Protein AF-X1VG31-F1 (afdb_monomer)

Solvent-accessible surface area (backbone atoms only — not comparable to full-atom values): 5768 Å² total; per-residue (Å²): 131,87,77,77,75,50,73,68,56,45,53,52,50,41,55,51,41,33,50,52,56,54,72,70,52,50,68,78,78,52,56,99,53,61,68,65,47,51,48,54,17,37,51,45,50,25,35,51,51,49,14,60,76,66,75,48,77,65,81,60,48,61,62,57,49,18,71,75,69,72,45,58,46,67,53,27,48,48,45,27,63,78,52,48,37,73,74,77,58,57,101,68,77,85,77,92,122

InterPro domains:
  IPR036915 Cyclin-like superfamily [SSF47954] (25-85)

Foldseek 3Di:
DLDDDDPVRCVVQLVVQLVVLVVPDDCVLVPPDDVLLLSLLSSVVSQVLVCVVSVHDRDDDLVNSCVVSVPDSVSSVCCNPVRVCVVQPDPDDDDPD

Organism: NCBI:txid412755

Secondary structure (DSSP, 8-state):
--PPPPHHHHHHHHHHHHHHHHHH--HHHHTTS-HHHHHHHHHHHHHHHHHHHTT---S--HHHHHHHH---HHHHHHHIIIIIHHHH--SS-----

Nearest PDB structures (foldseek):
  4mgr-assembly1_A  TM=4.764E-01  e=9.025E+00  Bacillus subtilis

Mean predicted aligned error: 5.04 Å

Radius of gyration: 13.25 Å; Cα contacts (8 Å, |Δi|>4): 79; chains: 1; bounding box: 31×25×35 Å

pLDDT: mean 90.44, std 14.76, range [41.56, 98.62]

Structure (mmCIF, N/CA/C/O backbone):
data_AF-X1VG31-F1
#
_entry.id   AF-X1VG31-F1
#
loop_
_atom_site.group_PDB
_atom_site.id
_atom_site.type_symbol
_atom_site.label_atom_id
_atom_site.label_alt_id
_atom_site.label_comp_id
_atom_site.label_asym_id
_atom_site.label_entity_id
_atom_site.label_seq_id
_atom_site.pdbx_PDB_ins_code
_atom_site.Cartn_x
_atom_site.Cartn_y
_atom_site.Cartn_z
_atom_site.occupancy
_atom_site.B_iso_or_equiv
_atom_site.auth_seq_id
_atom_site.auth_comp_id
_atom_site.auth_asym_id
_atom_site.auth_atom_id
_atom_site.pdbx_PDB_model_num
ATOM 1 N N . LEU A 1 1 ? -15.187 3.519 22.442 1.00 41.56 1 LEU A N 1
ATOM 2 C CA . LEU A 1 1 ? -15.814 2.474 21.604 1.00 41.56 1 LEU A CA 1
ATOM 3 C C . LEU A 1 1 ? -15.093 2.520 20.265 1.00 41.56 1 LEU A C 1
ATOM 5 O O . LEU A 1 1 ? -15.106 3.576 19.652 1.00 41.56 1 LEU A O 1
ATOM 9 N N . ASN A 1 2 ? -14.372 1.463 19.879 1.00 50.81 2 ASN A N 1
ATOM 10 C CA . ASN A 1 2 ? -13.737 1.415 18.559 1.00 50.81 2 ASN A CA 1
ATOM 11 C C . ASN A 1 2 ? -14.834 1.118 17.535 1.00 50.81 2 ASN A C 1
ATOM 13 O O . ASN A 1 2 ? -15.267 -0.028 17.414 1.00 50.81 2 ASN A O 1
ATOM 17 N N . GLU A 1 3 ? -15.327 2.148 16.853 1.00 59.41 3 GLU A N 1
ATOM 18 C CA . GLU A 1 3 ? -16.229 1.962 15.720 1.00 59.41 3 GLU A CA 1
ATOM 19 C C . GLU A 1 3 ? -15.450 1.303 14.581 1.00 59.41 3 GLU A C 1
ATOM 21 O O . GLU A 1 3 ? -14.420 1.801 14.127 1.00 59.41 3 GLU A O 1
ATOM 26 N N . THR A 1 4 ? -15.921 0.133 14.152 1.00 66.12 4 THR A N 1
ATOM 27 C CA . THR A 1 4 ? -15.396 -0.518 12.952 1.00 66.12 4 THR A CA 1
ATOM 28 C C . THR A 1 4 ? -15.820 0.326 11.757 1.00 66.12 4 THR A C 1
ATOM 30 O O . THR A 1 4 ? -17.008 0.594 11.590 1.00 66.12 4 THR A O 1
ATOM 33 N N . ILE A 1 5 ? -14.861 0.762 10.942 1.00 80.19 5 ILE A N 1
ATOM 34 C CA . ILE A 1 5 ? -15.160 1.535 9.734 1.00 80.19 5 ILE A CA 1
ATOM 35 C C . ILE A 1 5 ? -16.023 0.704 8.779 1.00 80.19 5 ILE A C 1
ATOM 37 O O . ILE A 1 5 ? -15.711 -0.452 8.487 1.00 80.19 5 ILE A O 1
ATOM 41 N N . GLY A 1 6 ? -17.114 1.295 8.293 1.00 88.00 6 GLY A N 1
ATOM 42 C CA . GLY A 1 6 ? -17.954 0.669 7.276 1.00 88.00 6 GLY A CA 1
ATOM 43 C C . GLY A 1 6 ? -17.194 0.466 5.963 1.00 88.00 6 GLY A C 1
ATOM 44 O O . GLY A 1 6 ? -16.189 1.129 5.701 1.00 88.00 6 GLY A O 1
ATOM 45 N N . GLU A 1 7 ? -17.684 -0.432 5.107 1.00 90.31 7 GLU A N 1
ATOM 46 C CA . GLU A 1 7 ? -17.031 -0.778 3.835 1.00 90.31 7 GLU A CA 1
ATOM 47 C C . GLU A 1 7 ? -16.780 0.451 2.940 1.00 90.31 7 GLU A C 1
ATOM 49 O O . GLU A 1 7 ? -15.683 0.629 2.406 1.00 90.31 7 GLU A O 1
ATOM 54 N N . GLU A 1 8 ? -17.770 1.335 2.809 1.00 93.81 8 GLU A N 1
ATOM 55 C CA . GLU A 1 8 ? -17.656 2.545 1.985 1.00 93.81 8 GLU A CA 1
ATOM 56 C C . GLU A 1 8 ? -16.674 3.567 2.570 1.00 93.81 8 GLU A C 1
ATOM 58 O O . GLU A 1 8 ? -15.887 4.182 1.841 1.00 93.81 8 GLU A O 1
ATOM 63 N N . ASP A 1 9 ? -16.643 3.701 3.896 1.00 93.94 9 ASP A N 1
ATOM 64 C CA . ASP A 1 9 ? -15.665 4.551 4.569 1.00 93.94 9 ASP A CA 1
ATOM 65 C C . ASP A 1 9 ? -14.252 3.986 4.419 1.00 93.94 9 ASP A C 1
ATOM 67 O O . ASP A 1 9 ? -13.316 4.742 4.149 1.00 93.94 9 ASP A O 1
ATOM 71 N N . TYR A 1 10 ? -14.088 2.663 4.511 1.00 94.88 10 TYR A N 1
ATOM 72 C CA . TYR A 1 10 ? -12.817 1.997 4.241 1.00 94.88 10 TYR A CA 1
ATOM 73 C C . TYR A 1 10 ? -12.337 2.273 2.814 1.00 94.88 10 TYR A C 1
ATOM 75 O O . TYR A 1 10 ? -11.213 2.745 2.636 1.00 94.88 10 TYR A O 1
ATOM 83 N N . LYS A 1 11 ? -13.187 2.074 1.797 1.00 96.25 11 LYS A N 1
ATOM 84 C CA . LYS A 1 11 ? -12.848 2.356 0.389 1.00 96.25 11 LYS A CA 1
ATOM 85 C C . LYS A 1 11 ? -12.425 3.811 0.187 1.00 96.25 11 LYS A C 1
ATOM 87 O O . LYS A 1 11 ? -11.400 4.076 -0.457 1.00 96.25 11 LYS A O 1
ATOM 92 N N . ARG A 1 12 ? -13.181 4.761 0.750 1.00 97.44 12 ARG A N 1
ATOM 93 C CA . ARG A 1 12 ? -12.888 6.201 0.657 1.00 97.44 12 ARG A CA 1
ATOM 94 C C . ARG A 1 12 ? -11.557 6.540 1.324 1.00 97.44 12 ARG A C 1
ATOM 96 O O . ARG A 1 12 ? -10.721 7.212 0.714 1.00 97.44 12 ARG A O 1
ATOM 103 N N . ASN A 1 13 ? -11.336 6.047 2.540 1.00 96.69 13 ASN A N 1
ATOM 104 C CA . ASN A 1 13 ? -10.112 6.286 3.300 1.00 96.69 13 ASN A CA 1
ATOM 105 C C . ASN A 1 13 ? -8.892 5.642 2.633 1.00 96.69 13 ASN A C 1
ATOM 107 O O . ASN A 1 13 ? -7.858 6.298 2.509 1.00 96.69 13 ASN A O 1
ATOM 111 N N . LEU A 1 14 ? -9.017 4.412 2.128 1.00 97.62 14 LEU A N 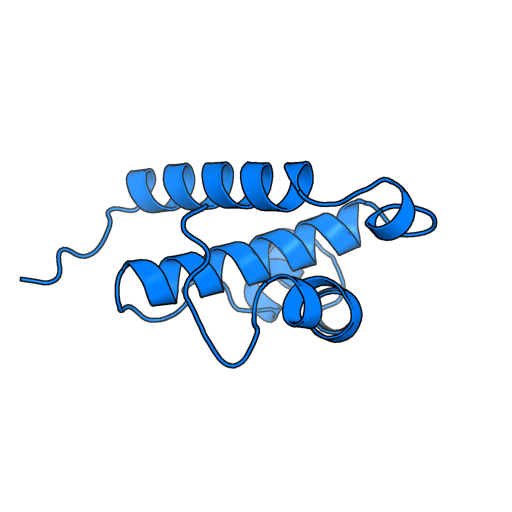1
ATOM 112 C CA . LEU A 1 14 ? -7.950 3.706 1.415 1.00 97.62 14 LEU A CA 1
ATOM 113 C C . LEU A 1 14 ? -7.550 4.456 0.148 1.00 97.62 14 LEU A C 1
ATOM 115 O O . LEU A 1 14 ? -6.367 4.730 -0.062 1.00 97.62 14 LEU A O 1
ATOM 119 N N . THR A 1 15 ? -8.531 4.865 -0.656 1.00 98.06 15 THR A N 1
ATOM 120 C CA . THR A 1 15 ? -8.293 5.638 -1.883 1.00 98.06 15 THR A CA 1
ATOM 121 C C . THR A 1 15 ? -7.627 6.977 -1.574 1.00 98.06 15 THR A C 1
ATOM 123 O O . THR A 1 15 ? -6.652 7.360 -2.227 1.00 98.06 15 THR A O 1
ATOM 126 N N . SER A 1 16 ? -8.119 7.686 -0.554 1.00 98.25 16 SER A N 1
ATOM 127 C CA . SER A 1 16 ? -7.540 8.952 -0.098 1.00 98.25 16 SER A CA 1
ATOM 128 C C . SER A 1 16 ? -6.089 8.772 0.359 1.00 98.25 16 SER A C 1
ATOM 130 O O . SER A 1 16 ? -5.197 9.480 -0.113 1.00 98.25 16 SER A O 1
ATOM 132 N N . LYS A 1 17 ? -5.814 7.765 1.197 1.00 97.75 17 LYS A N 1
ATOM 133 C CA . LYS A 1 17 ? -4.469 7.470 1.706 1.00 97.75 17 LYS A CA 1
ATOM 134 C C . LYS A 1 17 ? -3.506 7.085 0.580 1.00 97.75 17 LYS A C 1
ATOM 136 O O . LYS A 1 17 ? -2.394 7.603 0.548 1.00 97.75 17 LYS A O 1
ATOM 141 N N . CYS A 1 18 ? -3.944 6.281 -0.394 1.00 98.44 18 CYS A N 1
ATOM 142 C CA . CYS A 1 18 ? -3.148 5.959 -1.584 1.00 98.44 18 CYS A CA 1
ATOM 143 C C . CYS A 1 18 ? -2.732 7.222 -2.351 1.00 98.44 18 CYS A C 1
ATOM 145 O O . CYS A 1 18 ? -1.563 7.370 -2.705 1.00 98.44 18 CYS A O 1
ATOM 147 N N . ARG A 1 19 ? -3.663 8.161 -2.576 1.00 98.12 19 ARG A N 1
ATOM 148 C CA . ARG A 1 19 ? -3.364 9.439 -3.246 1.00 98.12 19 ARG A CA 1
ATOM 149 C C . ARG A 1 19 ? -2.370 10.278 -2.449 1.00 98.12 19 ARG A C 1
ATOM 151 O O . ARG A 1 19 ? -1.436 10.809 -3.042 1.00 98.12 19 ARG A O 1
ATOM 158 N N . LYS A 1 20 ? -2.535 10.368 -1.125 1.00 97.88 20 LYS A N 1
ATOM 159 C CA . LYS A 1 20 ? -1.601 11.094 -0.249 1.00 97.88 20 LYS A CA 1
ATOM 160 C C . LYS A 1 20 ? -0.188 10.505 -0.315 1.00 97.88 20 LYS A C 1
ATOM 162 O O . LYS A 1 20 ? 0.759 11.256 -0.521 1.00 97.88 20 LYS A O 1
ATOM 167 N N . ILE A 1 21 ? -0.059 9.178 -0.208 1.00 97.75 21 ILE A N 1
ATOM 168 C CA . ILE A 1 21 ? 1.224 8.465 -0.333 1.00 97.75 21 ILE A CA 1
ATOM 169 C C . ILE A 1 21 ? 1.848 8.742 -1.696 1.00 97.75 21 ILE A C 1
ATOM 171 O O . ILE A 1 21 ? 3.003 9.138 -1.771 1.00 97.75 21 ILE A O 1
ATOM 175 N N . LEU A 1 22 ? 1.095 8.564 -2.787 1.00 96.44 22 LEU A N 1
ATOM 176 C CA . LEU A 1 22 ? 1.623 8.826 -4.123 1.00 96.44 22 LEU A CA 1
ATOM 177 C C . LEU A 1 22 ? 2.106 10.270 -4.226 1.00 96.44 22 LEU A C 1
ATOM 179 O O . LEU A 1 22 ? 3.248 10.482 -4.619 1.00 96.44 22 LEU A O 1
ATOM 183 N N . ASN A 1 23 ? 1.296 11.250 -3.822 1.00 96.12 23 ASN A N 1
ATOM 184 C CA . ASN A 1 23 ? 1.627 12.673 -3.910 1.00 96.12 23 ASN A CA 1
ATOM 185 C C . ASN A 1 23 ? 2.875 13.075 -3.113 1.00 96.12 23 ASN A C 1
ATOM 187 O O . ASN A 1 23 ? 3.555 14.007 -3.534 1.00 96.12 23 ASN A O 1
ATOM 191 N N . SER A 1 24 ? 3.222 12.372 -2.032 1.00 96.06 24 SER A N 1
ATOM 192 C CA . SER A 1 24 ? 4.462 12.640 -1.293 1.00 96.06 24 SER A CA 1
ATOM 193 C C . SER A 1 24 ? 5.710 12.005 -1.926 1.00 96.06 24 SER A C 1
ATOM 195 O O . SER A 1 24 ? 6.831 12.418 -1.630 1.00 96.06 24 SER A O 1
ATOM 197 N N . LEU A 1 25 ? 5.559 11.046 -2.849 1.00 95.31 25 LEU A N 1
ATOM 198 C CA . LEU A 1 25 ? 6.685 10.462 -3.583 1.00 95.31 25 LEU A CA 1
ATOM 199 C C . LEU A 1 25 ? 7.212 11.418 -4.663 1.00 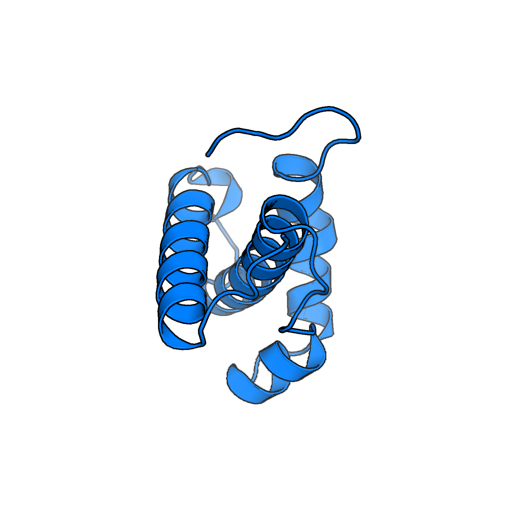95.31 25 LEU A C 1
ATOM 201 O O . LEU A 1 25 ? 6.537 11.686 -5.660 1.00 95.31 25 LEU A O 1
ATOM 205 N N . THR A 1 26 ? 8.466 11.847 -4.514 1.00 95.31 26 THR A N 1
ATOM 206 C CA . THR A 1 26 ? 9.211 12.615 -5.532 1.00 95.31 26 THR A CA 1
ATOM 207 C C . THR A 1 26 ? 9.443 11.834 -6.838 1.00 95.31 26 THR A C 1
ATOM 209 O O . THR A 1 26 ? 9.317 10.608 -6.893 1.00 95.31 26 THR A O 1
ATOM 212 N N . LYS A 1 27 ? 9.873 12.534 -7.902 1.00 93.56 27 LYS A N 1
ATOM 213 C CA . LYS A 1 27 ? 10.266 11.907 -9.181 1.00 93.56 27 LYS A CA 1
ATOM 214 C C . LYS A 1 27 ? 11.323 10.812 -9.005 1.00 93.56 27 LYS A C 1
ATOM 216 O O . LYS A 1 27 ? 11.244 9.800 -9.689 1.00 93.56 27 LYS A O 1
ATOM 221 N N . TRP A 1 28 ? 12.265 10.980 -8.077 1.00 93.12 28 TRP A N 1
ATOM 222 C CA . TRP A 1 28 ? 13.313 9.990 -7.807 1.00 93.12 28 TRP A CA 1
ATOM 223 C C . TRP A 1 28 ? 12.746 8.675 -7.246 1.00 93.12 28 TRP A C 1
ATOM 225 O O . TRP A 1 28 ? 13.121 7.589 -7.689 1.00 93.12 28 TRP A O 1
ATOM 235 N N . HIS A 1 29 ? 11.763 8.761 -6.344 1.00 94.12 29 HIS A N 1
ATOM 236 C CA . HIS A 1 29 ? 11.081 7.583 -5.802 1.00 94.12 29 HIS A CA 1
ATOM 237 C C . HIS A 1 29 ? 10.256 6.830 -6.853 1.00 94.12 29 HIS A C 1
ATOM 239 O O . HIS A 1 29 ? 10.057 5.626 -6.725 1.00 94.12 29 HIS A O 1
ATOM 245 N N . ARG A 1 30 ? 9.752 7.529 -7.879 1.00 92.62 30 ARG A N 1
ATOM 246 C CA . ARG A 1 30 ? 8.900 6.944 -8.929 1.00 92.62 30 ARG A CA 1
ATOM 247 C C . ARG A 1 30 ? 9.680 6.510 -10.176 1.00 92.62 30 ARG A C 1
ATOM 249 O O . ARG A 1 30 ? 9.252 5.598 -10.874 1.00 92.62 30 ARG A O 1
ATOM 256 N N . GLY A 1 31 ? 10.804 7.162 -10.468 1.00 92.06 31 GLY A N 1
ATOM 257 C CA . GLY A 1 31 ? 11.588 6.955 -11.685 1.00 92.06 31 GLY A CA 1
ATOM 258 C C . GLY A 1 31 ? 12.104 5.522 -11.821 1.00 92.06 31 GLY A C 1
ATOM 259 O O . GLY A 1 31 ? 12.473 4.898 -10.827 1.00 92.06 31 GLY A O 1
ATOM 260 N N . GLY A 1 32 ? 12.093 4.999 -13.052 1.00 91.50 32 GLY A N 1
ATOM 261 C CA . GLY A 1 32 ? 12.606 3.665 -13.397 1.00 91.50 32 GLY A CA 1
ATOM 262 C C . GLY A 1 32 ? 11.792 2.479 -12.864 1.00 91.50 32 GLY A C 1
ATOM 263 O O . GLY A 1 32 ? 12.182 1.336 -13.082 1.00 91.50 32 GLY A O 1
ATOM 264 N N . ARG A 1 33 ? 10.672 2.720 -12.171 1.00 91.81 33 ARG A N 1
ATOM 265 C CA . ARG A 1 33 ? 9.838 1.673 -11.565 1.00 91.81 33 ARG A CA 1
ATOM 266 C C . ARG A 1 33 ? 8.570 1.452 -12.368 1.00 91.81 33 ARG A C 1
ATOM 268 O O . ARG A 1 33 ? 7.996 2.390 -12.918 1.00 91.81 33 ARG A O 1
ATOM 275 N N . ASN A 1 34 ? 8.100 0.210 -12.387 1.00 95.56 34 ASN A N 1
ATOM 276 C CA . ASN A 1 34 ? 6.815 -0.103 -12.991 1.00 95.56 34 ASN A CA 1
ATOM 277 C C . ASN A 1 34 ? 5.685 0.544 -12.152 1.00 95.56 34 ASN A C 1
ATOM 279 O O . ASN A 1 34 ? 5.560 0.233 -10.962 1.00 95.56 34 ASN A O 1
ATOM 283 N N . PRO A 1 35 ? 4.845 1.416 -12.743 1.00 95.56 35 PRO A N 1
ATOM 284 C CA . PRO A 1 35 ? 3.812 2.144 -12.005 1.00 95.56 35 PRO A CA 1
ATOM 285 C C . PRO A 1 35 ? 2.739 1.226 -11.399 1.00 95.56 35 PRO A C 1
ATOM 287 O O . PRO A 1 35 ? 2.175 1.558 -10.354 1.00 95.56 35 PRO A O 1
ATOM 290 N N . PHE A 1 36 ? 2.480 0.057 -11.993 1.00 96.81 36 PHE A N 1
ATOM 291 C CA . PHE A 1 36 ? 1.534 -0.919 -11.453 1.00 96.81 36 PHE A CA 1
ATOM 292 C C . PHE A 1 36 ? 2.083 -1.568 -10.185 1.00 96.81 36 PHE A C 1
AT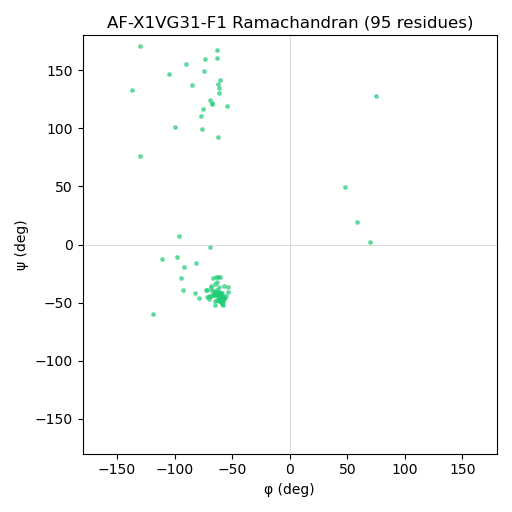OM 294 O O . PHE A 1 36 ? 1.390 -1.590 -9.170 1.00 96.81 36 PHE A O 1
ATOM 301 N N . ILE A 1 37 ? 3.349 -2.004 -10.201 1.00 97.44 37 ILE A N 1
ATOM 302 C CA . ILE A 1 37 ? 4.003 -2.581 -9.015 1.00 97.44 37 ILE A CA 1
ATOM 303 C C . ILE A 1 37 ? 4.035 -1.558 -7.875 1.00 97.44 37 ILE A C 1
ATOM 305 O O . ILE A 1 37 ? 3.669 -1.883 -6.743 1.00 97.44 37 ILE A O 1
ATOM 309 N N . LEU A 1 38 ? 4.390 -0.304 -8.183 1.00 97.56 38 LEU A N 1
ATOM 310 C CA . LEU A 1 38 ? 4.352 0.785 -7.209 1.00 97.56 38 LEU A CA 1
ATOM 311 C C . LEU A 1 38 ? 2.943 0.972 -6.630 1.00 97.56 38 LEU A C 1
ATOM 313 O O . LEU A 1 38 ? 2.797 1.075 -5.416 1.00 97.56 38 LEU A O 1
ATOM 317 N N . THR A 1 39 ? 1.908 0.957 -7.470 1.00 97.19 39 THR A N 1
ATOM 318 C CA . THR A 1 39 ? 0.510 1.069 -7.024 1.00 97.19 39 THR A CA 1
ATOM 319 C C . THR A 1 39 ? 0.115 -0.078 -6.092 1.00 97.19 39 THR A C 1
ATOM 321 O O . THR A 1 39 ? -0.437 0.176 -5.023 1.00 97.19 39 THR A O 1
ATOM 324 N N . GLY A 1 40 ? 0.445 -1.328 -6.432 1.00 98.31 40 GLY A N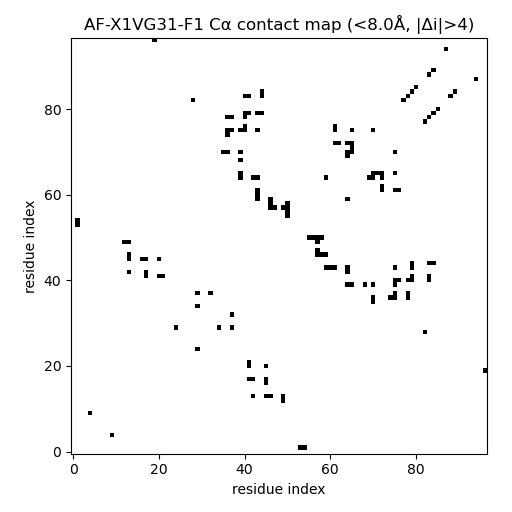 1
ATOM 325 C CA . GLY A 1 40 ? 0.169 -2.486 -5.572 1.00 98.31 40 GLY A CA 1
ATOM 326 C C . GLY A 1 40 ? 0.835 -2.368 -4.197 1.00 98.31 40 GLY A C 1
ATOM 327 O O . GLY A 1 40 ? 0.208 -2.625 -3.168 1.00 98.31 40 GLY A O 1
ATOM 328 N N . ALA A 1 41 ? 2.083 -1.897 -4.159 1.00 98.38 41 ALA A N 1
ATOM 329 C CA . ALA A 1 41 ? 2.794 -1.644 -2.908 1.00 98.38 41 ALA A CA 1
ATOM 330 C C . ALA A 1 41 ? 2.200 -0.467 -2.109 1.00 98.38 41 ALA A C 1
ATOM 332 O O . ALA A 1 41 ? 2.138 -0.533 -0.879 1.00 98.38 41 ALA A O 1
ATOM 333 N N . VAL A 1 42 ? 1.722 0.584 -2.783 1.00 98.50 42 VAL A N 1
ATOM 334 C CA . VAL A 1 42 ? 1.036 1.721 -2.145 1.00 98.50 42 VAL A CA 1
ATOM 335 C C . VAL A 1 42 ? -0.278 1.288 -1.502 1.00 98.50 42 VAL A C 1
ATOM 337 O O . VAL A 1 42 ? -0.532 1.6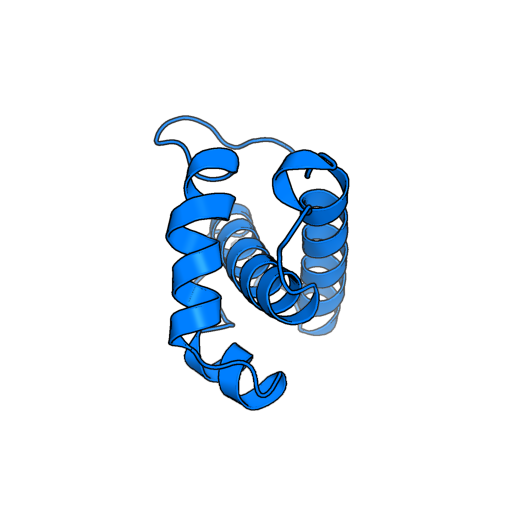84 -0.368 1.00 98.50 42 VAL A O 1
ATOM 340 N N . ILE A 1 43 ? -1.079 0.452 -2.171 1.00 98.62 43 ILE A N 1
ATOM 341 C CA . ILE A 1 43 ? -2.321 -0.098 -1.600 1.00 98.62 43 ILE A CA 1
ATOM 342 C C . ILE A 1 43 ? -2.008 -0.870 -0.314 1.00 98.62 43 ILE A C 1
ATOM 344 O O . ILE A 1 43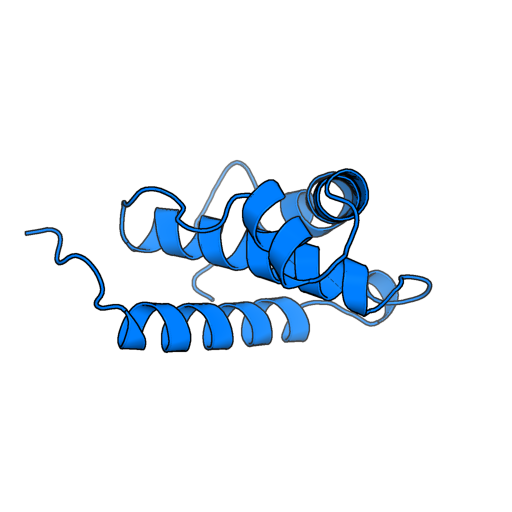 ? -2.663 -0.668 0.709 1.00 98.62 43 ILE A O 1
ATOM 348 N N . TYR A 1 44 ? -0.957 -1.696 -0.337 1.00 98.62 44 TYR A N 1
ATOM 349 C CA . TYR A 1 44 ? -0.525 -2.455 0.836 1.00 98.62 44 TYR A CA 1
ATOM 350 C C . TYR A 1 44 ? -0.070 -1.555 1.996 1.00 98.62 44 TYR A C 1
ATOM 352 O O . TYR A 1 44 ? -0.414 -1.806 3.152 1.00 98.62 44 TYR A O 1
ATOM 360 N N . LEU A 1 45 ? 0.688 -0.490 1.712 1.00 98.44 45 LEU A N 1
ATOM 361 C CA . LEU A 1 45 ? 1.079 0.490 2.729 1.00 98.44 45 LEU A CA 1
ATOM 362 C C . LEU A 1 45 ? -0.139 1.248 3.279 1.00 98.44 45 LEU A C 1
ATOM 364 O O . LEU A 1 45 ? -0.237 1.437 4.490 1.00 98.44 45 LEU A O 1
ATOM 368 N N . ALA A 1 46 ? -1.057 1.676 2.412 1.00 98.19 46 ALA A N 1
ATOM 369 C CA . ALA A 1 46 ? -2.241 2.432 2.801 1.00 98.19 46 ALA A CA 1
ATOM 370 C C . ALA A 1 46 ? -3.114 1.643 3.786 1.00 98.19 46 ALA A C 1
ATOM 372 O O . ALA A 1 46 ? -3.489 2.188 4.822 1.00 98.19 46 ALA A O 1
ATOM 373 N N . ASP A 1 47 ? -3.361 0.356 3.520 1.00 97.75 47 ASP A N 1
ATOM 374 C CA . ASP A 1 47 ? -4.107 -0.515 4.435 1.00 97.75 47 ASP A CA 1
ATOM 375 C C . ASP A 1 47 ? -3.414 -0.649 5.800 1.00 97.75 47 ASP A C 1
ATOM 377 O O . ASP A 1 47 ? -4.063 -0.533 6.836 1.00 97.75 47 ASP A O 1
ATOM 381 N N . LYS A 1 48 ? -2.079 -0.788 5.830 1.00 96.50 48 LYS A N 1
ATOM 382 C CA . LYS A 1 48 ? -1.313 -0.806 7.091 1.00 96.50 48 LYS A CA 1
ATOM 383 C C . LYS A 1 48 ? -1.405 0.493 7.883 1.00 96.50 48 LYS A C 1
ATOM 385 O O . LYS A 1 48 ? -1.428 0.451 9.110 1.00 96.50 48 LYS A O 1
ATOM 390 N N . LEU A 1 49 ? -1.381 1.642 7.213 1.00 96.12 49 LEU A N 1
ATOM 391 C CA . LEU A 1 49 ? -1.497 2.932 7.893 1.00 96.12 49 LEU A CA 1
ATOM 392 C C . LEU A 1 49 ? -2.903 3.109 8.464 1.00 96.12 49 LEU A C 1
ATOM 394 O O . LEU A 1 49 ? -3.037 3.442 9.637 1.00 96.12 49 LEU A O 1
ATOM 398 N N . LEU A 1 50 ? -3.937 2.773 7.691 1.00 95.12 50 LEU A N 1
ATOM 399 C CA . LEU A 1 50 ? -5.318 2.787 8.174 1.00 95.12 50 LEU A CA 1
ATOM 400 C C . LEU A 1 50 ? -5.530 1.822 9.339 1.00 95.12 50 LEU A C 1
ATOM 402 O O . LEU A 1 50 ? -6.206 2.161 10.305 1.00 95.12 50 LEU A O 1
ATOM 406 N N . SER A 1 51 ? -4.936 0.630 9.285 1.00 93.56 51 SER A N 1
ATOM 407 C CA . SER A 1 51 ? -5.064 -0.338 10.372 1.00 93.56 51 SER A CA 1
ATOM 408 C C . SER A 1 51 ? -4.487 0.215 11.682 1.00 93.56 51 SER A C 1
ATOM 410 O O . SER A 1 51 ? -5.057 0.004 12.747 1.00 93.56 51 SER A O 1
ATOM 412 N N . ARG A 1 52 ? -3.389 0.977 11.611 1.00 92.19 52 ARG A N 1
ATOM 413 C CA . ARG A 1 52 ? -2.804 1.669 12.770 1.00 92.19 52 ARG A CA 1
ATOM 414 C C . ARG A 1 52 ? -3.651 2.852 13.232 1.00 92.19 52 ARG A C 1
ATOM 416 O O . ARG A 1 52 ? -3.866 2.987 14.429 1.00 92.19 52 ARG A O 1
ATOM 423 N N . GLU A 1 53 ? -4.127 3.681 12.305 1.00 91.81 53 GLU A N 1
ATOM 424 C CA . GLU A 1 53 ? -4.950 4.868 12.596 1.00 91.81 53 GLU A CA 1
ATOM 425 C C . GLU A 1 53 ? -6.255 4.503 13.313 1.00 91.81 53 GLU A C 1
ATOM 427 O O . GLU A 1 53 ? -6.627 5.158 14.281 1.00 91.81 53 GLU A O 1
ATOM 432 N N . PHE A 1 54 ? -6.909 3.422 12.887 1.00 90.44 54 PHE A N 1
ATOM 433 C CA . PHE A 1 54 ? -8.173 2.951 13.461 1.00 90.44 54 PHE A CA 1
ATOM 434 C C . PHE A 1 54 ? -8.001 1.841 14.511 1.00 90.44 54 PHE A C 1
ATOM 436 O O . PHE A 1 54 ? -8.989 1.263 14.955 1.00 90.44 54 PHE A O 1
ATOM 443 N N . ASN A 1 55 ? -6.762 1.521 14.907 1.00 90.25 55 ASN A N 1
ATOM 444 C CA . ASN A 1 55 ? -6.435 0.452 15.860 1.00 90.25 55 ASN A CA 1
ATOM 445 C C . ASN A 1 55 ? -7.139 -0.890 15.549 1.00 90.25 55 ASN A C 1
ATOM 447 O O . ASN A 1 55 ? -7.772 -1.514 16.403 1.00 90.25 55 ASN A O 1
ATOM 451 N N . GLN A 1 56 ? -7.039 -1.320 14.292 1.00 90.69 56 GLN A N 1
ATOM 452 C CA . GLN A 1 56 ? -7.675 -2.517 13.747 1.00 90.69 56 GLN A CA 1
ATOM 453 C C . GLN A 1 56 ? -6.671 -3.398 12.993 1.00 90.69 56 GLN A C 1
ATOM 455 O O . GLN A 1 56 ? -5.526 -3.019 12.736 1.00 90.69 56 GLN A O 1
ATOM 460 N N . LYS A 1 57 ? -7.103 -4.604 12.615 1.00 92.12 57 LYS A N 1
ATOM 461 C CA . LYS A 1 57 ? -6.303 -5.493 11.763 1.00 92.12 57 LYS A CA 1
ATOM 462 C C . LYS A 1 57 ? -6.309 -4.994 10.316 1.00 92.12 57 LYS A C 1
ATOM 464 O O . LYS A 1 57 ? -7.283 -4.411 9.856 1.00 92.12 57 LYS A O 1
ATOM 469 N N . THR A 1 58 ? -5.219 -5.251 9.601 1.00 94.38 58 THR A N 1
ATOM 470 C CA . THR A 1 58 ? -5.137 -5.047 8.147 1.00 94.38 58 THR A CA 1
ATOM 471 C C . THR A 1 58 ? -6.143 -5.934 7.426 1.00 94.38 58 THR A C 1
ATOM 473 O O . THR A 1 58 ? -6.254 -7.116 7.767 1.00 94.38 58 THR A O 1
ATOM 476 N N . VAL A 1 59 ? -6.814 -5.394 6.411 1.00 94.94 59 VAL A N 1
ATOM 477 C CA . VAL A 1 59 ? -7.769 -6.136 5.575 1.00 94.94 59 VAL A CA 1
ATOM 478 C C . VAL A 1 59 ? -7.069 -6.712 4.343 1.00 94.94 59 VAL A C 1
ATOM 480 O O . VAL A 1 59 ? -7.322 -7.852 3.955 1.00 94.94 59 VAL A O 1
ATOM 483 N N . LEU A 1 60 ? -6.148 -5.956 3.740 1.00 97.12 60 LEU A N 1
ATOM 484 C CA . LEU A 1 60 ? -5.528 -6.293 2.462 1.00 97.12 60 LEU A CA 1
ATOM 485 C C . LEU A 1 60 ? -4.144 -6.909 2.662 1.00 97.12 60 LEU A C 1
ATOM 487 O O . LEU A 1 60 ? -3.132 -6.233 2.857 1.00 97.12 60 LEU A O 1
ATOM 491 N N . THR A 1 61 ? -4.086 -8.234 2.557 1.00 97.38 61 THR A N 1
ATOM 492 C CA . THR A 1 61 ? -2.816 -8.966 2.519 1.00 97.38 61 THR A CA 1
ATOM 493 C C . THR A 1 61 ? -2.118 -8.786 1.167 1.00 97.38 61 THR A C 1
ATOM 495 O O . THR A 1 61 ? -2.751 -8.476 0.157 1.00 97.38 61 THR A O 1
ATOM 498 N N . GLN A 1 62 ? -0.802 -9.034 1.112 1.00 97.94 62 GLN A N 1
ATOM 499 C CA . GLN A 1 62 ? -0.056 -9.010 -0.157 1.00 97.94 62 GLN A CA 1
ATOM 500 C C . GLN A 1 62 ? -0.653 -9.989 -1.179 1.00 97.94 62 GLN A C 1
ATOM 502 O O . GLN A 1 62 ? -0.725 -9.663 -2.361 1.00 97.94 62 GLN A O 1
ATOM 507 N N . LYS A 1 63 ? -1.141 -11.146 -0.709 1.00 98.25 63 LYS A N 1
ATOM 508 C CA . LYS A 1 63 ? -1.814 -12.156 -1.528 1.00 98.25 63 LYS A CA 1
ATOM 509 C C . LYS A 1 63 ? -3.131 -11.643 -2.117 1.00 98.25 63 LYS A C 1
ATOM 511 O O . LYS A 1 63 ? -3.315 -11.736 -3.325 1.00 98.25 63 LYS A O 1
ATOM 516 N N . LEU A 1 64 ? -3.998 -11.027 -1.306 1.00 98.38 64 LEU A N 1
ATOM 517 C CA . LEU A 1 64 ? -5.259 -10.446 -1.792 1.00 98.38 64 LEU A CA 1
ATOM 518 C C . LEU A 1 64 ? -5.016 -9.353 -2.841 1.00 98.38 64 LEU A C 1
ATOM 520 O O . LEU A 1 64 ? -5.688 -9.315 -3.870 1.00 98.38 64 LEU A O 1
ATOM 524 N N . ILE A 1 65 ? -4.018 -8.495 -2.615 1.00 98.44 65 ILE A N 1
ATOM 525 C CA . ILE A 1 65 ? -3.646 -7.453 -3.580 1.00 98.44 65 ILE A CA 1
ATOM 526 C C . ILE A 1 65 ? -3.082 -8.089 -4.853 1.00 98.44 65 ILE A C 1
ATOM 528 O O . ILE A 1 65 ? -3.449 -7.675 -5.950 1.00 98.44 65 ILE A O 1
ATOM 532 N N . SER A 1 66 ? -2.225 -9.104 -4.731 1.00 98.56 66 SER A N 1
ATOM 533 C CA . SER A 1 66 ? -1.673 -9.847 -5.868 1.00 98.56 66 SER A CA 1
ATOM 534 C C . SER A 1 66 ? -2.777 -10.459 -6.732 1.00 98.56 66 SER A C 1
ATOM 536 O O . SER A 1 66 ? -2.791 -10.264 -7.947 1.00 98.56 66 SER A O 1
ATOM 538 N N . ASP A 1 67 ? -3.758 -11.110 -6.110 1.00 98.50 67 ASP A N 1
ATOM 539 C CA . ASP A 1 67 ? -4.870 -11.750 -6.813 1.00 98.50 67 ASP A CA 1
ATOM 540 C C . ASP A 1 67 ? -5.768 -10.742 -7.537 1.00 98.50 67 ASP A C 1
ATOM 542 O O . ASP A 1 67 ? -6.175 -10.997 -8.679 1.00 98.50 67 ASP A O 1
ATOM 546 N N . ALA A 1 68 ? -6.028 -9.593 -6.906 1.00 97.69 68 ALA A N 1
ATOM 547 C CA . ALA A 1 68 ? -6.845 -8.519 -7.466 1.00 97.69 68 ALA A CA 1
ATOM 548 C C . ALA A 1 68 ? -6.135 -7.749 -8.593 1.00 97.69 68 ALA A C 1
ATOM 550 O O . ALA A 1 68 ? -6.760 -7.388 -9.586 1.00 97.69 68 ALA A O 1
ATOM 551 N N . THR A 1 69 ? -4.830 -7.501 -8.456 1.00 96.88 69 THR A N 1
ATOM 552 C CA . THR A 1 69 ? -4.057 -6.648 -9.383 1.00 96.88 69 THR A CA 1
ATOM 553 C C . THR A 1 69 ? -3.283 -7.425 -10.444 1.00 96.88 69 THR A C 1
ATOM 555 O O . THR A 1 69 ? -2.752 -6.819 -11.371 1.00 96.88 69 THR A O 1
ATOM 558 N N . LYS A 1 70 ? -3.186 -8.754 -10.307 1.00 97.88 70 LYS A N 1
ATOM 559 C CA . LYS A 1 70 ? -2.321 -9.638 -11.111 1.00 97.88 70 LYS A CA 1
ATOM 560 C C . LYS A 1 70 ? -0.830 -9.285 -11.045 1.00 97.88 70 LYS A C 1
ATOM 562 O O . LYS A 1 70 ? -0.046 -9.725 -11.880 1.00 97.88 70 LYS A O 1
ATOM 567 N N . ILE A 1 71 ? -0.419 -8.529 -10.029 1.00 97.94 71 ILE A N 1
ATOM 568 C CA . ILE A 1 71 ? 0.988 -8.257 -9.726 1.00 97.94 71 ILE A CA 1
ATOM 569 C C . ILE A 1 71 ? 1.516 -9.404 -8.874 1.00 97.94 71 ILE A C 1
ATOM 571 O O . ILE A 1 71 ? 0.851 -9.829 -7.932 1.00 97.94 71 ILE A O 1
ATOM 575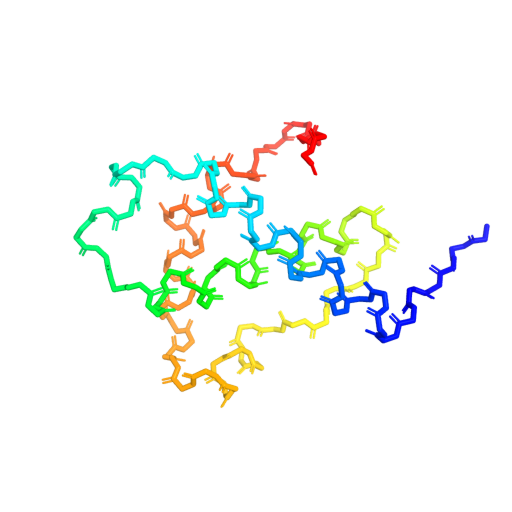 N N . ALA A 1 72 ? 2.723 -9.891 -9.151 1.00 98.19 72 ALA A N 1
ATOM 576 C CA . ALA A 1 72 ? 3.321 -10.931 -8.328 1.00 98.19 72 ALA A CA 1
ATOM 577 C C . ALA A 1 72 ? 3.528 -10.452 -6.879 1.00 98.19 72 ALA A C 1
ATOM 579 O O . ALA A 1 72 ? 4.054 -9.363 -6.637 1.00 98.19 72 ALA A O 1
ATOM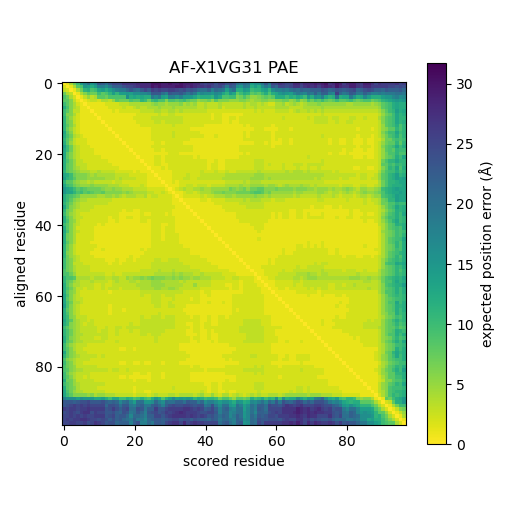 580 N N . GLU A 1 73 ? 3.159 -11.287 -5.905 1.00 98.38 73 GLU A N 1
ATOM 581 C CA . GLU A 1 73 ? 3.231 -10.948 -4.478 1.00 98.38 73 GLU A CA 1
ATOM 582 C C . GLU A 1 73 ? 4.631 -10.476 -4.051 1.00 98.38 73 GLU A C 1
ATOM 584 O O . GLU A 1 73 ? 4.771 -9.491 -3.322 1.00 98.38 73 GLU A O 1
ATOM 589 N N . TYR A 1 74 ? 5.684 -11.125 -4.562 1.00 97.94 74 TYR A N 1
ATOM 590 C CA . TYR A 1 74 ? 7.065 -10.748 -4.257 1.00 97.94 74 TYR A CA 1
ATOM 591 C C . TYR A 1 74 ? 7.413 -9.337 -4.751 1.00 97.94 74 TYR A C 1
ATOM 593 O O . TYR A 1 74 ? 8.191 -8.647 -4.102 1.00 97.94 74 TYR A O 1
ATOM 601 N N . SER A 1 75 ? 6.820 -8.880 -5.858 1.00 98.12 75 SER A N 1
ATOM 602 C CA . SER A 1 75 ? 7.055 -7.535 -6.396 1.00 98.12 75 SER A CA 1
ATOM 603 C C . SER A 1 75 ? 6.398 -6.466 -5.521 1.00 98.12 75 SER A C 1
ATOM 605 O O . SER A 1 75 ? 7.003 -5.432 -5.243 1.00 98.12 75 SER A O 1
ATOM 607 N N . ILE A 1 76 ? 5.189 -6.746 -5.015 1.00 98.50 76 ILE A N 1
ATOM 608 C CA . ILE A 1 76 ? 4.511 -5.899 -4.019 1.00 98.50 76 ILE A CA 1
ATOM 609 C C . ILE A 1 76 ? 5.369 -5.808 -2.753 1.00 98.50 76 ILE A C 1
ATOM 611 O O . ILE A 1 76 ? 5.589 -4.720 -2.218 1.00 98.50 76 ILE A O 1
ATOM 615 N N . ARG A 1 77 ? 5.871 -6.954 -2.276 1.00 98.12 77 ARG A N 1
ATOM 616 C CA . ARG A 1 77 ? 6.716 -7.035 -1.081 1.00 98.12 77 ARG A CA 1
ATOM 617 C C . ARG A 1 77 ? 8.012 -6.255 -1.242 1.00 98.12 77 ARG A C 1
ATOM 619 O O . ARG A 1 77 ? 8.345 -5.490 -0.345 1.00 98.12 77 ARG A O 1
ATOM 626 N N . ASP A 1 78 ? 8.712 -6.442 -2.354 1.00 97.75 78 ASP A N 1
ATOM 627 C CA . ASP A 1 78 ? 9.977 -5.776 -2.653 1.00 97.75 78 ASP A CA 1
ATOM 628 C C . ASP A 1 78 ? 9.822 -4.249 -2.636 1.00 97.75 78 ASP A C 1
ATOM 630 O O . ASP A 1 78 ? 10.492 -3.565 -1.863 1.00 97.75 78 ASP A O 1
ATOM 634 N N . HIS A 1 79 ? 8.848 -3.713 -3.378 1.00 97.12 79 HIS A N 1
ATOM 635 C CA . HIS A 1 79 ? 8.596 -2.270 -3.400 1.00 97.12 79 HIS A CA 1
ATOM 636 C C . HIS A 1 79 ? 8.123 -1.741 -2.041 1.00 97.12 79 HIS A C 1
ATOM 638 O O . HIS A 1 79 ? 8.477 -0.632 -1.64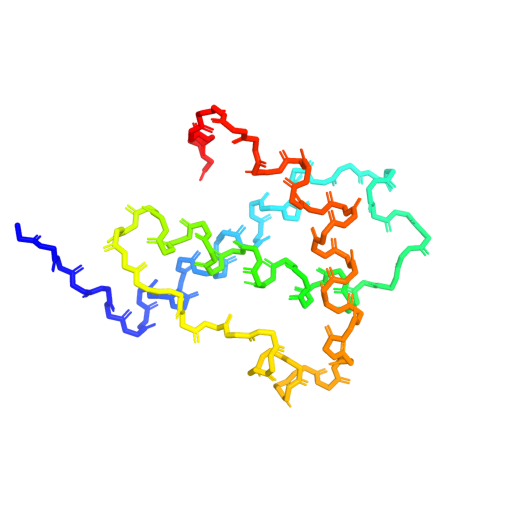1 1.00 97.12 79 HIS A O 1
ATOM 644 N N . TYR A 1 80 ? 7.356 -2.526 -1.284 1.00 97.81 80 TYR A N 1
ATOM 645 C CA . TYR A 1 80 ? 7.011 -2.142 0.077 1.00 97.81 80 TYR A CA 1
ATOM 646 C C . TYR A 1 80 ? 8.249 -2.079 0.984 1.00 97.81 80 TYR A C 1
ATOM 648 O O . TYR A 1 80 ? 8.449 -1.068 1.647 1.00 97.81 80 TYR A O 1
ATOM 656 N N . VAL A 1 81 ? 9.075 -3.128 1.033 1.00 96.62 81 VAL A N 1
ATOM 657 C CA . VAL A 1 81 ? 10.208 -3.225 1.970 1.00 96.62 81 VAL A CA 1
ATOM 658 C C . VAL A 1 81 ? 11.322 -2.246 1.616 1.00 96.62 81 VAL A C 1
ATOM 660 O O . VAL A 1 81 ? 11.837 -1.587 2.515 1.00 96.62 81 VAL A O 1
ATOM 663 N N . ASN A 1 82 ? 11.675 -2.141 0.336 1.00 95.19 82 ASN A N 1
ATOM 664 C CA . ASN A 1 82 ? 12.874 -1.430 -0.103 1.00 95.19 82 ASN A CA 1
ATOM 665 C C . ASN A 1 82 ? 12.624 0.042 -0.446 1.00 95.19 82 ASN A C 1
ATOM 667 O O . ASN A 1 82 ? 13.568 0.826 -0.476 1.00 95.19 82 ASN A O 1
ATOM 671 N N . LEU A 1 83 ? 11.370 0.432 -0.697 1.00 95.44 83 LEU A N 1
ATOM 672 C CA . LEU A 1 83 ? 11.022 1.814 -1.033 1.00 95.44 83 LEU A CA 1
ATOM 673 C C . LEU A 1 83 ? 10.073 2.434 -0.011 1.00 95.44 83 LEU A C 1
ATOM 675 O O . LEU A 1 83 ? 10.405 3.448 0.588 1.00 95.44 83 LEU A O 1
ATOM 679 N N . LEU A 1 84 ? 8.883 1.867 0.183 1.00 96.81 84 LEU A N 1
ATOM 680 C CA . LEU A 1 84 ? 7.822 2.567 0.914 1.00 96.81 84 LEU A CA 1
ATOM 681 C C . LEU A 1 84 ? 8.001 2.511 2.437 1.00 96.81 84 LEU A C 1
ATOM 683 O O . LEU A 1 84 ? 7.878 3.525 3.118 1.00 96.81 84 LEU A O 1
ATOM 687 N N . LYS A 1 85 ? 8.304 1.342 2.999 1.00 95.56 85 LYS A N 1
ATOM 688 C CA . LYS A 1 85 ? 8.441 1.161 4.448 1.00 95.56 85 LYS A CA 1
ATOM 689 C C . LYS A 1 85 ? 9.496 2.105 5.054 1.00 95.56 85 LYS A C 1
ATOM 691 O O . LYS A 1 85 ? 9.150 2.747 6.038 1.00 95.56 85 LYS A O 1
ATOM 696 N N . PRO A 1 86 ? 10.709 2.272 4.489 1.00 93.56 86 PRO A N 1
ATOM 697 C CA . PRO A 1 86 ? 11.700 3.204 5.033 1.00 93.56 86 PRO A CA 1
ATOM 698 C C . PRO A 1 86 ? 11.248 4.670 5.027 1.00 93.56 86 PRO A C 1
ATOM 700 O O . PRO A 1 86 ? 11.692 5.441 5.867 1.00 93.56 86 PRO A O 1
ATOM 703 N N . ILE A 1 87 ? 10.367 5.051 4.096 1.00 93.88 87 ILE A N 1
ATOM 704 C CA . ILE A 1 87 ? 9.871 6.428 3.960 1.00 93.88 87 ILE A CA 1
ATOM 705 C C . ILE A 1 87 ? 8.731 6.710 4.946 1.00 93.88 87 ILE A C 1
ATOM 707 O O . ILE A 1 87 ? 8.667 7.789 5.523 1.00 93.88 87 ILE A O 1
ATOM 711 N N . PHE A 1 88 ? 7.807 5.759 5.115 1.00 94.44 88 PHE A N 1
ATOM 712 C CA . PHE A 1 88 ? 6.534 6.001 5.811 1.00 94.44 88 PHE A CA 1
ATOM 713 C C . PHE A 1 88 ? 6.404 5.290 7.158 1.00 94.44 88 PHE A C 1
ATOM 715 O O . PHE A 1 88 ? 5.457 5.543 7.899 1.00 94.44 88 PHE A O 1
ATOM 722 N N . ILE A 1 89 ? 7.300 4.352 7.460 1.00 89.75 89 ILE A N 1
ATOM 723 C CA . ILE A 1 89 ? 7.249 3.509 8.654 1.00 89.75 89 ILE A CA 1
ATOM 724 C C . ILE A 1 89 ? 8.620 3.565 9.335 1.00 89.75 89 ILE A C 1
ATOM 726 O O . ILE A 1 89 ? 9.417 2.630 9.246 1.00 89.75 89 ILE A O 1
ATOM 730 N N . THR A 1 90 ? 8.894 4.670 10.023 1.00 77.12 90 THR A N 1
ATOM 731 C CA . THR A 1 90 ? 10.018 4.800 10.959 1.00 77.12 90 THR A CA 1
ATOM 732 C C . THR A 1 90 ? 9.587 4.400 12.371 1.00 77.12 90 THR A C 1
ATOM 734 O O . THR A 1 90 ? 8.402 4.424 12.702 1.00 77.12 90 THR A O 1
ATOM 737 N N . ASN A 1 91 ? 10.544 3.971 13.200 1.00 56.66 91 ASN A N 1
ATOM 738 C CA . ASN A 1 91 ? 10.280 3.428 14.541 1.00 56.66 91 ASN A CA 1
ATOM 739 C C . ASN A 1 91 ? 9.784 4.465 15.564 1.00 56.66 91 ASN A C 1
ATOM 741 O O . ASN A 1 91 ? 9.445 4.088 16.680 1.00 56.66 91 ASN A O 1
ATOM 745 N N . GLU A 1 92 ? 9.682 5.736 15.187 1.00 48.81 92 GLU A N 1
ATOM 746 C CA . GLU A 1 92 ? 9.100 6.788 16.007 1.00 48.81 92 GLU A CA 1
ATOM 747 C C . GLU A 1 92 ? 8.202 7.674 15.134 1.00 48.81 92 GLU A C 1
ATOM 749 O O . GLU A 1 92 ? 8.584 8.091 14.042 1.00 48.81 92 GLU A O 1
ATOM 754 N N . PHE A 1 93 ? 7.009 7.937 15.664 1.00 47.84 93 PHE A N 1
ATOM 755 C CA . PHE A 1 93 ? 6.000 8.898 15.225 1.00 47.84 93 PHE A CA 1
ATOM 756 C C . PHE A 1 93 ? 5.132 8.627 13.984 1.00 47.84 93 PHE A C 1
ATOM 758 O O . PHE A 1 93 ? 5.566 8.393 12.859 1.00 47.84 93 PHE A O 1
ATOM 765 N N . GLN A 1 94 ? 3.828 8.757 14.257 1.00 48.59 94 GLN A N 1
ATOM 766 C CA . GLN A 1 94 ? 2.749 8.999 13.313 1.00 48.59 94 GLN A CA 1
ATOM 767 C C . GLN A 1 94 ? 3.068 10.247 12.489 1.00 48.59 94 GLN A C 1
ATOM 769 O O . GLN A 1 94 ? 3.138 11.350 13.028 1.00 48.59 94 GLN A O 1
ATOM 774 N N . ILE A 1 95 ? 3.184 10.091 11.174 1.00 43.88 95 ILE A N 1
ATOM 775 C CA . ILE A 1 95 ? 2.999 11.229 10.283 1.00 43.88 95 ILE A CA 1
ATOM 776 C C . ILE A 1 95 ? 1.491 11.455 10.206 1.00 43.88 95 ILE A C 1
ATOM 778 O O . ILE A 1 95 ? 0.761 10.637 9.642 1.00 43.88 95 ILE A O 1
ATOM 782 N N . SER A 1 96 ? 1.021 12.554 10.792 1.00 45.19 96 SER A N 1
ATOM 783 C CA . SER A 1 96 ? -0.279 13.126 10.465 1.00 45.19 96 SER A CA 1
ATOM 784 C C . SER A 1 96 ? -0.258 13.543 8.991 1.00 45.19 96 SER A C 1
ATOM 786 O O . SER A 1 96 ? 0.191 14.627 8.627 1.00 45.19 96 SER A O 1
ATOM 788 N N . MET A 1 97 ? -0.694 12.628 8.124 1.00 50.41 97 MET A N 1
ATOM 789 C CA . MET A 1 97 ? -0.893 12.856 6.690 1.00 50.41 97 MET A CA 1
ATOM 790 C C . MET A 1 97 ? -2.371 12.851 6.326 1.00 50.41 97 MET A C 1
ATOM 792 O O . MET A 1 97 ? -3.054 11.793 6.389 1.00 50.41 97 MET A O 1
#

Sequence (97 aa):
LNETIGEEDYKRNLTSKCRKILNSLTKWHRGGRNPFILTGAVIYLADKLLSREFNQKTVLTQKLISDATKIAEYSIRDHYVNLLKPIFITNEFQISM